Protein AF-A0A8J4RWQ3-F1 (afdb_monomer_lite)

Sequence (118 aa):
MSLGSKLVARYLEGNYSNGRFQFTLKSDGNLVLQTKAYPMENPYVDYWPRPEEFVGSGFQVVFNKSGSINFIARNGSIVKTISSSPVSTQDFYQRALMEYDGVLRYYVYPKSSSGVSL

Secondary structure (DSSP, 8-state):
-BTT-EEEEEEETTEEEEEEEEEEE-TTS-EEEEE-BTTB---EEEEEPPPGGGTTT-EEEEE-TTSEEEEEETTS-EEEEEEE----TTTEEEEEEE-TTS-EEEEEEEPP-S----

Radius of gyration: 16.65 Å; chains: 1; bounding box: 51×17×51 Å

Foldseek 3Di:
DFEADKFFAACAPPGRPGHQWIFHCHNQRFTWIFGRPVPDGDDIDRPGGRDPVLPPQGWDFDCDQQQWTFIAGNVGHTPDTPDGDGDHPVFWDWDWHQYNVRDTDIDTHGDDPPDDDD

pLDDT: mean 86.05, std 13.04, range [41.25, 96.19]

InterPro domains:
  IPR036426 Bulb-type lectin domain superfamily [G3DSA:2.90.10.10] (1-114)

Structure (mmCIF, N/CA/C/O backbone):
data_AF-A0A8J4RWQ3-F1
#
_entry.id   AF-A0A8J4RWQ3-F1
#
loop_
_atom_site.group_PDB
_atom_site.id
_atom_site.type_symbol
_atom_site.label_atom_id
_atom_site.label_alt_id
_atom_site.label_comp_id
_atom_site.label_asym_id
_atom_site.label_entity_id
_atom_site.label_seq_id
_atom_site.pdbx_PDB_ins_code
_atom_site.Cartn_x
_atom_site.Cartn_y
_atom_site.Cartn_z
_atom_site.occupancy
_atom_site.B_iso_or_equiv
_atom_s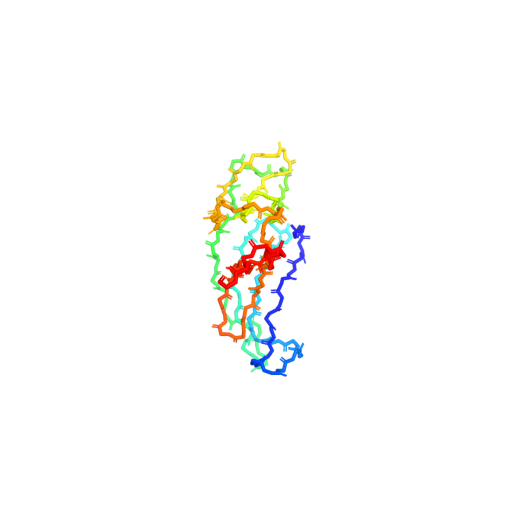ite.auth_seq_id
_atom_site.auth_comp_id
_atom_site.auth_asym_id
_atom_site.auth_atom_id
_atom_site.pdbx_PDB_model_num
ATOM 1 N N . MET A 1 1 ? 1.283 -5.967 0.094 1.00 93.38 1 MET A N 1
ATOM 2 C CA . MET A 1 1 ? 1.656 -6.332 -1.290 1.00 93.38 1 MET A CA 1
ATOM 3 C C . MET A 1 1 ? 3.161 -6.507 -1.363 1.00 93.38 1 MET A C 1
ATOM 5 O O . MET A 1 1 ? 3.880 -5.645 -0.870 1.00 93.38 1 MET A O 1
ATOM 9 N N . SER A 1 2 ? 3.627 -7.608 -1.943 1.00 94.25 2 SER A N 1
ATOM 10 C CA . SER A 1 2 ? 5.044 -7.862 -2.230 1.00 94.25 2 SER A CA 1
ATOM 11 C C . SER A 1 2 ? 5.384 -7.498 -3.681 1.00 94.25 2 SER A C 1
ATOM 13 O O . SER A 1 2 ? 4.488 -7.211 -4.477 1.00 94.25 2 SER A O 1
ATOM 15 N N . LEU A 1 3 ? 6.674 -7.507 -4.030 1.00 93.25 3 LEU A N 1
ATOM 16 C CA . LEU A 1 3 ? 7.138 -7.373 -5.417 1.00 93.25 3 LEU A CA 1
ATOM 17 C C . LEU A 1 3 ? 6.387 -8.332 -6.357 1.00 93.25 3 LEU A C 1
ATOM 19 O O . LEU A 1 3 ? 6.161 -9.492 -6.016 1.00 93.25 3 LEU A O 1
ATOM 23 N N . GLY A 1 4 ? 5.992 -7.832 -7.527 1.00 92.25 4 GLY A N 1
ATOM 24 C CA . GLY A 1 4 ? 5.203 -8.557 -8.529 1.00 92.25 4 GLY A CA 1
ATOM 25 C C . GLY A 1 4 ? 3.701 -8.635 -8.230 1.00 92.25 4 GLY A C 1
ATOM 26 O O . GLY A 1 4 ? 2.940 -9.128 -9.062 1.00 92.25 4 GLY A O 1
ATOM 27 N N . SER A 1 5 ? 3.247 -8.146 -7.071 1.00 94.62 5 SER A N 1
ATOM 28 C CA . SER A 1 5 ? 1.825 -8.145 -6.712 1.00 94.62 5 SER A CA 1
ATOM 29 C C . SER A 1 5 ? 1.090 -6.930 -7.269 1.00 94.62 5 SER A C 1
ATOM 31 O O . SER A 1 5 ? 1.646 -5.837 -7.395 1.00 94.62 5 SER A O 1
ATOM 33 N N . LYS A 1 6 ? -0.214 -7.101 -7.495 1.00 92.88 6 LYS A N 1
ATOM 34 C CA . LYS A 1 6 ? -1.130 -6.036 -7.909 1.00 92.88 6 LYS A CA 1
ATOM 35 C C . LYS A 1 6 ? -2.442 -6.087 -7.137 1.00 92.88 6 LYS A C 1
ATOM 37 O O . LYS A 1 6 ? -2.927 -7.165 -6.802 1.00 92.88 6 LYS A O 1
ATOM 42 N N . LEU A 1 7 ? -3.010 -4.914 -6.894 1.00 93.69 7 LEU A N 1
ATOM 43 C CA . LEU A 1 7 ? -4.379 -4.715 -6.444 1.00 93.69 7 LEU A CA 1
ATOM 44 C C . LEU A 1 7 ? -5.188 -4.241 -7.653 1.00 93.69 7 LEU A C 1
ATOM 46 O O . LEU A 1 7 ? -4.884 -3.197 -8.226 1.00 93.69 7 LEU A O 1
ATOM 50 N N . VAL A 1 8 ? -6.180 -5.024 -8.070 1.00 93.62 8 VAL A N 1
ATOM 51 C CA . VAL A 1 8 ? -6.989 -4.739 -9.263 1.00 93.62 8 VAL A CA 1
ATOM 52 C C . VAL A 1 8 ? -8.326 -4.155 -8.824 1.00 93.62 8 VAL A C 1
ATOM 54 O O . VAL A 1 8 ? -8.969 -4.695 -7.925 1.00 93.62 8 VAL A O 1
ATOM 57 N N . ALA A 1 9 ? -8.730 -3.052 -9.449 1.00 94.38 9 ALA A N 1
ATOM 58 C CA . ALA A 1 9 ? -10.044 -2.464 -9.251 1.00 94.38 9 ALA A CA 1
ATOM 59 C C . ALA A 1 9 ? -11.149 -3.422 -9.700 1.00 94.38 9 ALA A C 1
ATOM 61 O O . ALA A 1 9 ? -10.970 -4.191 -10.647 1.00 94.38 9 ALA A O 1
ATOM 62 N N . ARG A 1 10 ? -12.323 -3.317 -9.079 1.00 94.38 10 ARG A N 1
ATOM 63 C CA . ARG A 1 10 ? -13.556 -3.895 -9.630 1.00 94.38 10 ARG A CA 1
ATOM 64 C C . ARG A 1 10 ? -13.944 -3.185 -10.936 1.00 94.38 10 ARG A C 1
ATOM 66 O O . ARG A 1 10 ? -13.559 -2.036 -11.149 1.00 94.38 10 ARG A O 1
ATOM 73 N N . TYR A 1 11 ? -14.655 -3.865 -11.834 1.00 93.81 11 TYR A N 1
ATOM 74 C CA . TYR A 1 11 ? -14.982 -3.330 -13.162 1.00 93.81 11 TYR A CA 1
ATOM 75 C C . TYR A 1 11 ? -15.956 -2.149 -13.101 1.00 93.81 11 TYR A C 1
ATOM 77 O O . TYR A 1 11 ? -15.745 -1.148 -13.781 1.00 93.81 11 TYR A O 1
ATOM 85 N N . LEU A 1 12 ? -16.986 -2.259 -12.261 1.00 94.12 12 LEU A N 1
ATOM 86 C CA . LEU A 1 12 ? -17.967 -1.214 -11.954 1.00 94.12 12 LEU A CA 1
ATOM 87 C C . LEU A 1 12 ? -18.364 -1.336 -10.478 1.00 94.12 12 LEU A C 1
ATOM 89 O O . LEU A 1 12 ? -18.038 -2.333 -9.833 1.00 94.12 12 LEU A O 1
ATOM 93 N N . GLU A 1 13 ? -19.109 -0.367 -9.950 1.00 93.50 13 GLU A N 1
ATOM 94 C CA . GLU A 1 13 ? -19.548 -0.347 -8.548 1.00 93.50 13 GLU A CA 1
ATOM 95 C C . GLU A 1 13 ? -20.174 -1.677 -8.087 1.00 93.50 13 GLU A C 1
ATOM 97 O O . GLU A 1 13 ? -19.757 -2.234 -7.069 1.00 93.50 13 GLU A O 1
ATOM 102 N N . GLY A 1 14 ? -21.100 -2.231 -8.873 1.00 94.75 14 GLY A N 1
ATOM 103 C CA . GLY A 1 14 ? -21.756 -3.513 -8.594 1.00 94.75 14 GLY A CA 1
ATOM 104 C C . GLY A 1 14 ? -21.130 -4.736 -9.273 1.00 94.75 14 GLY A C 1
ATOM 105 O O . GLY A 1 14 ? -21.641 -5.839 -9.106 1.00 94.75 14 GLY A O 1
ATOM 106 N N . ASN A 1 15 ? -20.053 -4.575 -10.051 1.00 95.06 15 ASN A N 1
ATOM 107 C CA . ASN A 1 15 ? -19.431 -5.675 -10.791 1.00 95.06 15 ASN A CA 1
ATOM 108 C C . ASN A 1 15 ? -18.012 -5.954 -10.284 1.00 95.06 15 ASN A C 1
ATOM 110 O O . ASN A 1 15 ? -17.068 -5.236 -10.615 1.00 95.06 15 ASN A O 1
ATOM 114 N N . TYR A 1 16 ? -17.874 -7.045 -9.530 1.00 92.62 16 TYR A N 1
ATOM 115 C CA . TYR A 1 16 ? -16.630 -7.482 -8.894 1.00 92.62 16 TYR A CA 1
ATOM 116 C C . TYR A 1 16 ? -15.670 -8.245 -9.819 1.00 92.62 16 TYR A C 1
ATOM 118 O O . TYR A 1 16 ? -14.638 -8.726 -9.351 1.00 92.62 16 TYR A O 1
ATOM 126 N N . SER A 1 17 ? -15.959 -8.353 -11.120 1.00 93.75 17 SER A N 1
ATOM 127 C CA . SER A 1 17 ? -14.963 -8.824 -12.083 1.00 93.75 17 SER A CA 1
ATOM 128 C C . SER A 1 17 ? -13.779 -7.856 -12.166 1.00 93.75 17 SER A C 1
ATOM 130 O O . SER A 1 17 ? -13.891 -6.675 -11.833 1.00 93.75 17 SER A O 1
ATOM 132 N N . ASN A 1 18 ? -12.641 -8.341 -12.665 1.00 92.69 18 ASN A N 1
ATOM 133 C CA . ASN A 1 18 ? -11.446 -7.516 -12.837 1.00 92.69 18 ASN A CA 1
ATOM 134 C C . ASN A 1 18 ? -11.724 -6.298 -13.732 1.00 92.69 18 ASN A C 1
ATOM 136 O O . ASN A 1 18 ? -12.183 -6.432 -14.866 1.00 92.69 18 ASN A O 1
ATOM 140 N N . GLY A 1 19 ? -11.413 -5.117 -13.207 1.00 91.88 19 GLY A N 1
ATOM 141 C CA . GLY A 1 19 ? -11.581 -3.834 -13.865 1.00 91.88 19 GLY A CA 1
ATOM 142 C C . GLY A 1 19 ? -10.358 -3.359 -14.637 1.00 91.88 19 GLY A C 1
ATOM 143 O O . GLY A 1 19 ? -9.404 -4.098 -14.905 1.00 91.88 19 GLY A O 1
ATOM 144 N N . ARG A 1 20 ? -10.413 -2.077 -15.005 1.00 90.12 20 ARG A N 1
ATOM 145 C CA . ARG A 1 20 ? -9.403 -1.428 -15.847 1.00 90.12 20 ARG A CA 1
ATOM 146 C C . ARG A 1 20 ? -8.330 -0.692 -15.063 1.00 90.12 20 ARG A C 1
ATOM 148 O O . ARG A 1 20 ? -7.348 -0.306 -15.667 1.00 90.12 20 ARG A O 1
ATOM 155 N N . PHE A 1 21 ? -8.454 -0.523 -13.756 1.00 90.44 21 PHE A N 1
ATOM 156 C CA . PHE A 1 21 ? -7.416 0.135 -12.969 1.00 90.44 21 PHE A CA 1
ATOM 157 C C . PHE A 1 21 ? -6.693 -0.871 -12.086 1.00 90.44 21 PHE A C 1
ATOM 159 O O . PHE A 1 21 ? -7.308 -1.785 -11.536 1.00 90.44 21 PHE A O 1
ATOM 166 N N . GLN A 1 22 ? -5.381 -0.725 -11.955 1.00 91.69 22 GLN A N 1
ATOM 167 C CA . GLN A 1 22 ? -4.594 -1.547 -11.046 1.00 91.69 22 GLN A CA 1
ATOM 168 C C . GLN A 1 22 ? -3.474 -0.740 -10.401 1.00 91.69 22 GLN A C 1
ATOM 170 O O . GLN A 1 22 ? -2.853 0.114 -11.031 1.00 91.69 22 GLN A O 1
ATOM 175 N N . PHE A 1 23 ? -3.213 -1.055 -9.141 1.00 92.38 23 PHE A N 1
ATOM 176 C CA . PHE A 1 23 ? -2.084 -0.556 -8.378 1.00 92.38 23 PHE A CA 1
ATOM 177 C C . PHE A 1 23 ? -1.074 -1.690 -8.232 1.00 92.38 23 PHE A C 1
ATOM 179 O O . PHE A 1 23 ? -1.406 -2.739 -7.677 1.00 92.38 23 PHE A O 1
ATOM 186 N N . THR A 1 24 ? 0.134 -1.520 -8.763 1.00 92.00 24 THR A N 1
ATOM 187 C CA . THR A 1 24 ? 1.095 -2.617 -8.936 1.00 92.00 24 THR A CA 1
ATOM 188 C C . THR A 1 24 ? 2.432 -2.254 -8.323 1.00 92.00 24 THR A C 1
ATOM 190 O O . THR A 1 24 ? 2.999 -1.208 -8.627 1.00 92.00 24 THR A O 1
ATOM 193 N N . LEU A 1 25 ? 2.974 -3.159 -7.513 1.00 94.12 25 LEU A N 1
ATOM 194 C CA . LEU A 1 25 ? 4.375 -3.113 -7.126 1.00 94.12 25 LEU A CA 1
ATOM 195 C C . LEU A 1 25 ? 5.149 -4.015 -8.091 1.00 94.12 25 LEU A C 1
ATOM 197 O O . LEU A 1 25 ? 5.099 -5.240 -7.970 1.00 94.12 25 LEU A O 1
ATOM 201 N N . LYS A 1 26 ? 5.813 -3.419 -9.085 1.00 91.62 26 LYS A N 1
ATOM 202 C CA . LYS A 1 26 ? 6.546 -4.155 -10.125 1.00 91.62 26 LYS A CA 1
ATOM 203 C C . LYS A 1 26 ? 7.729 -4.919 -9.514 1.00 91.62 26 LYS A C 1
ATOM 205 O O . LYS A 1 26 ? 8.208 -4.601 -8.426 1.00 91.62 26 LYS A O 1
ATOM 210 N N . SER A 1 27 ? 8.199 -5.957 -10.205 1.00 91.44 27 SER A N 1
ATOM 211 C CA . SER A 1 27 ? 9.357 -6.762 -9.778 1.00 91.44 27 SER A CA 1
ATOM 212 C C . SER A 1 27 ? 10.642 -5.940 -9.667 1.00 91.44 27 SER A C 1
ATOM 214 O O . SER A 1 27 ? 11.492 -6.237 -8.832 1.00 91.44 27 SER A O 1
ATOM 216 N N . ASP A 1 28 ? 10.750 -4.882 -10.468 1.00 88.69 28 ASP A N 1
ATOM 217 C CA . ASP A 1 28 ? 11.851 -3.924 -10.451 1.00 88.69 28 ASP A CA 1
ATOM 218 C C . ASP A 1 28 ? 11.790 -2.933 -9.275 1.00 88.69 28 ASP A C 1
ATOM 220 O O . ASP A 1 28 ? 12.705 -2.130 -9.143 1.00 88.69 28 ASP A O 1
ATOM 224 N N . GLY A 1 29 ? 10.761 -2.978 -8.421 1.00 91.19 29 GLY A N 1
ATOM 225 C CA . GLY A 1 29 ? 10.613 -2.115 -7.247 1.00 91.19 29 GLY A CA 1
ATOM 226 C C . GLY A 1 29 ? 9.888 -0.790 -7.487 1.00 91.19 29 GLY A C 1
ATOM 227 O O . GLY A 1 29 ? 9.705 -0.039 -6.533 1.00 91.19 29 GLY A O 1
ATOM 228 N N . ASN A 1 30 ? 9.449 -0.500 -8.713 1.00 90.81 30 ASN A N 1
ATOM 229 C CA . ASN A 1 30 ? 8.622 0.675 -8.993 1.00 90.81 30 ASN A CA 1
ATOM 230 C C . ASN A 1 30 ? 7.167 0.433 -8.557 1.00 90.81 30 ASN A C 1
ATOM 232 O O . ASN A 1 30 ? 6.591 -0.630 -8.821 1.00 90.81 30 ASN A O 1
ATOM 236 N N . LEU A 1 31 ? 6.554 1.440 -7.933 1.00 91.69 31 LEU A N 1
ATOM 237 C CA . LEU A 1 31 ? 5.159 1.411 -7.504 1.00 91.69 31 LEU A CA 1
ATOM 238 C C . LEU A 1 31 ? 4.309 2.256 -8.453 1.00 91.69 31 LEU A C 1
ATOM 240 O O . LEU A 1 31 ? 4.482 3.470 -8.555 1.00 91.69 31 LEU A O 1
ATOM 244 N N . VAL A 1 32 ? 3.394 1.610 -9.170 1.00 89.56 32 VAL A N 1
ATOM 245 C CA . VAL A 1 32 ? 2.740 2.207 -10.340 1.00 89.56 32 VAL A CA 1
ATOM 246 C C . VAL A 1 32 ? 1.224 2.132 -10.250 1.00 89.56 32 VAL A C 1
ATOM 248 O O . VAL A 1 32 ? 0.663 1.155 -9.744 1.00 89.56 32 VAL A O 1
ATOM 251 N N . LEU A 1 33 ? 0.563 3.152 -10.793 1.00 8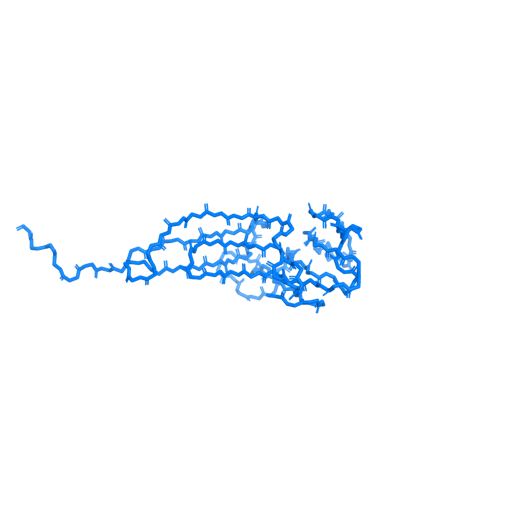8.12 33 LEU A N 1
ATOM 252 C CA . LEU A 1 33 ? -0.868 3.141 -11.056 1.00 88.12 33 LEU A CA 1
ATOM 253 C C . LEU A 1 33 ? -1.064 2.976 -12.561 1.00 88.12 33 LEU A C 1
ATOM 255 O O . LEU A 1 33 ? -0.532 3.742 -13.361 1.00 88.12 33 LEU A O 1
ATOM 259 N N . GLN A 1 34 ? -1.797 1.945 -12.957 1.00 85.00 34 GLN A N 1
ATOM 260 C CA . GLN A 1 34 ? -1.959 1.592 -14.362 1.00 85.00 34 GLN A CA 1
ATOM 261 C C . GLN A 1 34 ? -3.431 1.560 -14.735 1.00 85.00 34 GLN A C 1
ATOM 263 O O . GLN A 1 34 ? -4.256 1.002 -14.004 1.00 85.00 34 GLN A O 1
ATOM 268 N N . THR A 1 35 ? -3.723 2.067 -15.929 1.00 84.56 35 THR A N 1
ATOM 269 C CA . THR A 1 35 ? -4.998 1.823 -16.601 1.00 84.56 35 THR A CA 1
ATOM 270 C C . THR A 1 35 ? -4.789 0.774 -17.693 1.00 84.56 35 THR A C 1
ATOM 272 O O . THR A 1 35 ? -3.954 0.934 -18.577 1.00 84.56 35 THR A O 1
ATOM 275 N N . LYS A 1 36 ? -5.543 -0.320 -17.649 1.00 75.88 36 LYS A N 1
ATOM 276 C CA . LYS A 1 36 ? -5.656 -1.305 -18.721 1.00 75.88 36 LYS A CA 1
ATOM 277 C C . LYS A 1 36 ? -6.568 -0.735 -19.801 1.00 75.88 36 LYS A C 1
ATOM 279 O O . LYS A 1 36 ? -7.792 -0.715 -19.642 1.00 75.88 36 LYS A O 1
ATOM 284 N N . ALA A 1 37 ? -5.989 -0.286 -20.903 1.00 65.56 37 ALA A N 1
ATOM 285 C CA . ALA A 1 37 ? -6.739 0.150 -22.069 1.00 65.56 37 ALA A CA 1
ATOM 286 C C . ALA A 1 37 ? -7.059 -1.056 -22.960 1.00 65.56 37 ALA A C 1
ATOM 288 O O . ALA A 1 37 ? -6.464 -1.205 -24.011 1.00 65.56 37 ALA A O 1
ATOM 289 N N . TYR A 1 38 ? -7.971 -1.948 -22.554 1.00 54.00 38 TYR A N 1
ATOM 290 C CA . TYR A 1 38 ? -8.353 -3.107 -23.383 1.00 54.00 38 TYR A CA 1
ATOM 291 C C . TYR A 1 38 ? -8.573 -2.694 -24.863 1.00 54.00 38 TYR A C 1
ATOM 293 O O . TYR A 1 38 ? -9.396 -1.804 -25.089 1.00 54.00 38 TYR A O 1
ATOM 301 N N . PRO A 1 39 ? -7.862 -3.271 -25.862 1.00 53.59 39 PRO A N 1
ATOM 302 C CA . PRO A 1 39 ? -7.022 -4.476 -25.816 1.00 53.59 39 PRO A CA 1
ATOM 303 C C . PRO A 1 39 ? -5.506 -4.245 -25.594 1.00 53.59 39 PRO A C 1
ATOM 305 O O . PRO A 1 39 ? -4.746 -5.208 -25.606 1.00 53.59 39 PRO A O 1
ATOM 308 N N . MET A 1 40 ? -5.040 -3.012 -25.387 1.00 55.66 40 MET A N 1
ATOM 309 C CA . MET A 1 40 ? -3.635 -2.667 -25.130 1.00 55.66 40 MET A CA 1
ATOM 310 C C . MET A 1 40 ? -3.336 -2.390 -23.642 1.00 55.66 40 MET A C 1
ATOM 312 O O . MET A 1 40 ? -3.994 -1.609 -22.956 1.00 55.66 40 MET A O 1
ATOM 316 N N . GLU A 1 41 ? -2.270 -2.990 -23.116 1.00 54.94 41 GLU A N 1
ATOM 317 C CA . GLU A 1 41 ? -1.735 -2.642 -21.794 1.00 54.94 41 GLU A CA 1
ATOM 318 C C . GLU A 1 41 ? -0.882 -1.361 -21.854 1.00 54.94 41 GLU A C 1
ATOM 320 O O . GLU A 1 41 ? 0.340 -1.424 -21.753 1.00 54.94 41 GLU A O 1
ATOM 325 N N . ASN A 1 42 ? -1.479 -0.179 -22.039 1.00 63.22 42 ASN A N 1
ATOM 326 C CA . ASN A 1 42 ? -0.774 1.081 -21.751 1.00 63.22 42 ASN A CA 1
ATOM 327 C C . ASN A 1 42 ? -1.765 2.245 -21.576 1.00 63.22 42 ASN A C 1
ATOM 329 O O . ASN A 1 42 ? -2.584 2.448 -22.473 1.00 63.22 42 ASN A O 1
ATOM 333 N N . PRO A 1 43 ? -1.778 2.958 -20.429 1.00 57.47 43 PRO A N 1
ATOM 334 C CA . PRO A 1 43 ? -0.738 3.922 -20.048 1.00 57.47 43 PRO A CA 1
ATOM 335 C C . PRO A 1 43 ? -0.290 3.779 -18.575 1.00 57.47 43 PRO A C 1
ATOM 337 O O . PRO A 1 43 ? -1.100 3.864 -17.645 1.00 57.47 43 PRO A O 1
ATOM 340 N N . TYR A 1 44 ? 1.009 3.569 -18.351 1.00 64.12 44 TYR A N 1
ATOM 341 C CA . TYR A 1 44 ? 1.620 3.633 -17.017 1.00 64.12 44 TYR A CA 1
ATOM 342 C C . TYR A 1 44 ? 1.730 5.090 -16.563 1.00 64.12 44 TYR A C 1
ATOM 344 O O . TYR A 1 44 ? 2.297 5.914 -17.278 1.00 64.12 44 TYR A O 1
ATOM 352 N N . VAL A 1 45 ? 1.267 5.398 -15.354 1.00 64.75 45 VAL A N 1
ATOM 353 C CA . VAL A 1 45 ? 1.797 6.536 -14.601 1.00 64.75 45 VAL A CA 1
ATOM 354 C C . VAL A 1 45 ? 2.547 5.938 -13.421 1.00 64.75 45 VAL A C 1
ATOM 356 O O . VAL A 1 45 ? 1.953 5.300 -12.543 1.00 64.75 45 VAL A O 1
ATOM 359 N N . ASP A 1 46 ? 3.872 6.077 -13.429 1.00 62.34 46 ASP A N 1
ATOM 360 C CA . ASP A 1 46 ? 4.679 5.700 -12.275 1.00 62.34 46 ASP A CA 1
ATOM 361 C C . ASP A 1 46 ? 4.275 6.624 -11.122 1.00 62.34 46 ASP A C 1
ATOM 363 O O . ASP A 1 46 ? 4.499 7.832 -11.163 1.00 62.34 46 ASP A O 1
ATOM 367 N N . TYR A 1 47 ? 3.604 6.064 -10.117 1.00 70.12 47 TYR A N 1
ATOM 368 C CA . TYR A 1 47 ? 3.116 6.848 -8.987 1.00 70.12 47 TYR A CA 1
ATOM 369 C C . TYR A 1 47 ? 4.288 7.189 -8.062 1.00 70.12 47 TYR A C 1
ATOM 371 O O . TYR A 1 47 ? 4.420 8.325 -7.613 1.00 70.12 47 TYR A O 1
ATOM 379 N N . TRP A 1 48 ? 5.176 6.212 -7.839 1.00 78.31 48 TRP A N 1
ATOM 380 C CA . TRP A 1 48 ? 6.482 6.422 -7.226 1.00 78.31 48 TRP A CA 1
ATOM 381 C C . TRP A 1 48 ? 7.556 5.562 -7.901 1.00 78.31 48 TRP A C 1
ATOM 383 O O . TRP A 1 48 ? 7.428 4.329 -7.919 1.00 78.31 48 TRP A O 1
ATOM 393 N N . PRO A 1 49 ? 8.632 6.184 -8.420 1.00 83.31 49 PRO A N 1
ATOM 394 C CA . PRO A 1 49 ? 9.764 5.439 -8.942 1.00 83.31 49 PRO A CA 1
ATOM 395 C C . PRO A 1 49 ? 10.445 4.659 -7.816 1.00 83.31 49 PRO A C 1
ATOM 397 O O . PRO A 1 49 ? 10.355 5.020 -6.637 1.00 83.31 49 PRO A O 1
ATOM 400 N N . ARG A 1 50 ? 11.151 3.588 -8.181 1.00 84.81 50 ARG A N 1
ATOM 401 C CA . ARG A 1 50 ? 12.006 2.863 -7.247 1.00 84.81 50 ARG A CA 1
ATOM 402 C C . ARG A 1 50 ? 13.035 3.852 -6.679 1.00 84.81 50 ARG A C 1
ATOM 404 O O . ARG A 1 50 ? 13.821 4.392 -7.456 1.00 84.81 50 ARG A O 1
ATOM 411 N N . PRO A 1 51 ? 13.105 4.033 -5.354 1.00 84.69 51 PRO A N 1
ATOM 412 C CA . PRO A 1 51 ? 14.140 4.857 -4.743 1.00 84.69 51 PRO A CA 1
ATOM 413 C C . PRO A 1 51 ? 15.512 4.173 -4.866 1.00 84.69 51 PRO A C 1
ATOM 415 O O . PRO A 1 51 ? 15.678 3.008 -4.490 1.00 84.69 51 PRO A O 1
ATOM 418 N N . GLU A 1 52 ? 16.497 4.895 -5.401 1.00 85.62 52 GLU A N 1
ATOM 419 C CA . GLU A 1 52 ? 17.847 4.362 -5.639 1.00 85.62 52 GLU A CA 1
ATOM 420 C C . GLU A 1 52 ? 18.579 4.009 -4.337 1.00 85.62 52 GLU A C 1
ATOM 422 O O . GLU A 1 52 ? 19.271 2.996 -4.265 1.00 85.62 52 GLU A O 1
ATOM 427 N N . GLU A 1 53 ? 18.340 4.777 -3.274 1.00 83.50 53 GLU A N 1
ATOM 428 C CA . GLU A 1 53 ? 18.929 4.578 -1.942 1.00 83.50 53 GLU A CA 1
ATOM 429 C C . GLU A 1 53 ? 18.558 3.235 -1.282 1.00 83.50 53 GLU A C 1
ATOM 431 O O . GLU A 1 53 ? 19.249 2.775 -0.377 1.00 83.50 53 GLU A O 1
ATOM 436 N N . PHE A 1 54 ? 17.501 2.568 -1.762 1.00 79.81 54 PHE A N 1
ATOM 437 C CA . PHE A 1 54 ? 17.050 1.263 -1.265 1.00 79.81 54 PHE A CA 1
ATOM 438 C C . PHE A 1 54 ? 17.216 0.132 -2.296 1.00 79.81 54 PHE A C 1
ATOM 440 O O . PHE A 1 54 ? 16.621 -0.943 -2.149 1.00 79.81 54 PHE A O 1
ATOM 447 N N . VAL A 1 55 ? 18.014 0.337 -3.351 1.00 79.00 55 VAL A N 1
ATOM 448 C CA . VAL A 1 55 ? 18.322 -0.713 -4.338 1.00 79.00 55 VAL A CA 1
ATOM 449 C C . VAL A 1 55 ? 18.879 -1.957 -3.636 1.00 79.00 55 VAL A C 1
ATOM 451 O O . VAL A 1 55 ? 19.670 -1.874 -2.703 1.00 79.00 55 VAL A O 1
ATOM 454 N N . GLY A 1 56 ? 18.406 -3.137 -4.047 1.00 76.94 56 GLY A N 1
ATOM 455 C CA . GLY A 1 56 ? 18.787 -4.421 -3.444 1.00 76.94 56 GLY A CA 1
ATOM 456 C C . GLY A 1 56 ? 18.058 -4.770 -2.139 1.00 76.94 56 GLY A C 1
ATOM 457 O O . GLY A 1 56 ? 17.994 -5.945 -1.788 1.00 76.94 56 GLY A O 1
ATOM 458 N N . SER A 1 57 ? 17.415 -3.807 -1.468 1.00 79.25 57 SER A N 1
ATOM 459 C CA . SER A 1 57 ? 16.652 -4.072 -0.234 1.00 79.25 57 SER A CA 1
ATOM 460 C C . SER A 1 57 ? 15.316 -4.775 -0.501 1.00 79.25 57 SER A C 1
ATOM 462 O O . SER A 1 57 ? 14.761 -5.434 0.375 1.00 79.25 57 SER A O 1
ATOM 464 N N . GLY A 1 58 ? 14.782 -4.650 -1.719 1.00 89.38 58 GLY A N 1
ATOM 465 C CA . GLY A 1 58 ? 13.426 -5.078 -2.056 1.00 89.38 58 GLY A CA 1
ATOM 466 C C . GLY A 1 58 ? 12.356 -4.218 -1.375 1.00 89.38 58 GLY A C 1
ATOM 467 O O . GLY A 1 58 ? 12.628 -3.480 -0.429 1.00 89.38 58 GLY A O 1
ATOM 468 N N . PHE A 1 59 ? 11.113 -4.326 -1.849 1.00 94.06 59 PHE A N 1
ATOM 469 C CA . PHE A 1 59 ? 10.047 -3.404 -1.454 1.00 94.06 59 PHE A CA 1
ATOM 470 C C . PHE A 1 59 ? 8.723 -4.097 -1.155 1.00 94.06 59 PHE A C 1
ATOM 472 O O . PHE A 1 59 ? 8.453 -5.203 -1.641 1.00 94.06 59 PHE A O 1
ATOM 479 N N . GLN A 1 60 ? 7.893 -3.429 -0.355 1.00 95.62 60 GLN A N 1
ATOM 480 C CA . GLN A 1 60 ? 6.540 -3.854 -0.013 1.00 95.62 60 GLN A CA 1
ATOM 481 C C . GLN A 1 60 ? 5.615 -2.645 0.165 1.00 95.62 60 GLN A C 1
ATOM 483 O O . GLN A 1 60 ? 6.046 -1.573 0.580 1.00 95.62 60 GLN A O 1
ATOM 488 N N . VAL A 1 61 ? 4.321 -2.839 -0.093 1.00 95.56 61 VAL A N 1
ATOM 489 C CA . VAL A 1 61 ? 3.269 -1.927 0.384 1.00 95.56 61 VAL A CA 1
ATOM 490 C C . VAL A 1 61 ? 2.546 -2.593 1.546 1.00 95.56 61 VAL A C 1
ATOM 492 O O . VAL A 1 61 ? 2.023 -3.702 1.393 1.00 95.56 61 VAL A O 1
ATOM 495 N N . VAL A 1 62 ? 2.508 -1.931 2.696 1.00 96.19 62 VAL A N 1
ATOM 496 C CA . VAL A 1 62 ? 1.926 -2.447 3.936 1.00 96.19 62 VAL A CA 1
ATOM 497 C C . VAL A 1 62 ? 0.786 -1.543 4.374 1.00 96.19 62 VAL A C 1
ATOM 499 O O . VAL A 1 62 ? 0.975 -0.344 4.544 1.00 96.19 62 VAL A O 1
ATOM 502 N N . PHE A 1 63 ? -0.385 -2.138 4.593 1.00 94.94 63 PHE A N 1
ATOM 503 C CA . PHE A 1 63 ? -1.467 -1.517 5.344 1.00 94.94 63 PHE A CA 1
ATOM 504 C C . PHE A 1 63 ? -1.421 -2.065 6.772 1.00 94.94 63 PHE A C 1
ATOM 506 O O . PHE A 1 63 ? -1.551 -3.275 6.963 1.00 94.94 63 PHE A O 1
ATOM 513 N N . ASN A 1 64 ? -1.137 -1.209 7.755 1.00 90.50 64 ASN A N 1
ATOM 514 C CA . ASN A 1 64 ? -0.903 -1.630 9.139 1.00 90.50 64 ASN A CA 1
ATOM 515 C C . ASN A 1 64 ? -2.074 -1.272 10.075 1.00 90.50 64 ASN A C 1
ATOM 517 O O . ASN A 1 64 ? -2.974 -0.514 9.723 1.00 90.50 64 ASN A O 1
ATOM 521 N N . LYS A 1 65 ? -2.039 -1.811 11.304 1.00 89.56 65 LYS A N 1
ATOM 522 C CA . LYS A 1 65 ? -3.077 -1.601 12.333 1.00 89.56 65 LYS A CA 1
ATOM 523 C C . LYS A 1 65 ? -3.194 -0.152 12.826 1.00 89.56 65 LYS A C 1
ATOM 525 O O . LYS A 1 65 ? -4.148 0.159 13.529 1.00 89.56 65 LYS A O 1
ATOM 530 N N . SER A 1 66 ? -2.241 0.711 12.487 1.00 89.62 66 SER A N 1
ATOM 531 C CA . SER A 1 66 ? -2.276 2.135 12.827 1.00 89.62 66 SER A CA 1
ATOM 532 C C . SER A 1 66 ? -3.066 2.960 11.808 1.00 89.62 66 SER A C 1
ATOM 534 O O . SER A 1 66 ? -3.112 4.175 11.941 1.00 89.62 66 SER A O 1
ATOM 536 N N . GLY A 1 67 ? -3.672 2.335 10.790 1.00 92.19 67 GLY A N 1
ATOM 537 C CA . GLY A 1 67 ? -4.427 3.050 9.761 1.00 92.19 67 GLY A CA 1
ATOM 538 C C . GLY A 1 67 ? -3.534 3.746 8.731 1.00 92.19 67 GLY A C 1
ATOM 539 O O . GLY A 1 67 ? -3.940 4.739 8.127 1.00 92.19 67 GLY A O 1
ATOM 540 N N . SER A 1 68 ? -2.309 3.249 8.534 1.00 94.25 68 SER A N 1
ATOM 541 C CA . SER A 1 68 ? -1.3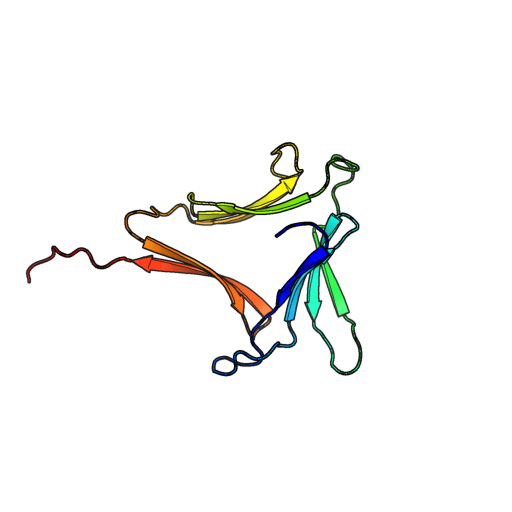66 3.791 7.553 1.00 94.25 68 SER A CA 1
ATOM 542 C C . SER A 1 68 ? -1.093 2.792 6.433 1.00 94.25 68 SER A C 1
ATOM 544 O O . SER A 1 68 ? -0.836 1.609 6.676 1.00 94.25 68 SER A O 1
ATOM 546 N N . ILE A 1 69 ? -1.108 3.292 5.199 1.00 95.19 69 ILE A N 1
ATOM 547 C CA . ILE A 1 69 ? -0.666 2.586 3.997 1.00 95.19 69 ILE A CA 1
ATOM 548 C C . ILE A 1 69 ? 0.720 3.125 3.645 1.00 95.19 69 ILE A C 1
ATOM 550 O O . ILE A 1 69 ? 0.861 4.284 3.252 1.00 95.19 69 ILE A O 1
ATOM 554 N N . ASN A 1 70 ? 1.741 2.285 3.781 1.00 95.56 70 ASN A N 1
ATOM 555 C CA . ASN A 1 70 ? 3.137 2.664 3.596 1.00 95.56 70 ASN A CA 1
ATOM 556 C C . ASN A 1 70 ? 3.775 1.864 2.467 1.00 95.56 70 ASN A C 1
ATOM 558 O O . ASN A 1 70 ? 3.611 0.647 2.389 1.00 95.56 70 ASN A O 1
ATOM 562 N N . PHE A 1 71 ? 4.554 2.545 1.638 1.00 94.81 71 PHE A N 1
ATOM 563 C CA . PHE A 1 71 ? 5.566 1.938 0.791 1.00 94.81 71 PHE A CA 1
ATOM 564 C C . PHE A 1 71 ? 6.874 1.861 1.583 1.00 94.81 71 PHE A C 1
ATOM 566 O O . PHE A 1 71 ? 7.378 2.882 2.057 1.00 94.81 71 PHE A O 1
ATOM 573 N N . ILE A 1 72 ? 7.390 0.649 1.773 1.00 94.62 72 ILE 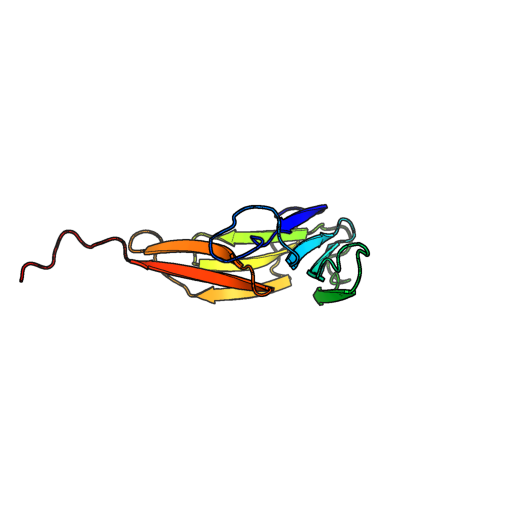A N 1
ATOM 574 C CA . ILE A 1 72 ? 8.540 0.369 2.637 1.00 94.62 72 ILE A CA 1
ATOM 575 C C . ILE A 1 72 ? 9.601 -0.452 1.903 1.00 94.62 72 ILE A C 1
ATOM 577 O O . ILE A 1 72 ? 9.285 -1.263 1.025 1.00 94.62 72 ILE A O 1
ATOM 581 N N . ALA A 1 73 ? 10.853 -0.283 2.314 1.00 93.94 73 ALA A N 1
ATOM 582 C CA . ALA A 1 73 ? 11.922 -1.227 2.018 1.00 93.94 73 ALA A CA 1
ATOM 583 C C . ALA A 1 73 ? 11.848 -2.421 2.991 1.00 93.94 73 ALA A C 1
ATOM 585 O O . ALA A 1 73 ? 11.316 -2.300 4.098 1.00 93.94 73 ALA A O 1
ATOM 586 N N . ARG A 1 74 ? 12.366 -3.602 2.612 1.00 91.44 74 ARG A N 1
ATOM 587 C CA . ARG A 1 74 ? 12.268 -4.801 3.482 1.00 91.44 74 ARG A CA 1
ATOM 588 C C . ARG A 1 74 ? 13.031 -4.684 4.801 1.00 91.44 74 ARG A C 1
ATOM 590 O O . ARG A 1 74 ? 12.720 -5.419 5.730 1.00 91.44 74 ARG A O 1
ATOM 597 N N . ASN A 1 75 ? 13.999 -3.777 4.890 1.00 89.88 75 ASN A N 1
ATOM 598 C CA . ASN A 1 75 ? 14.691 -3.458 6.141 1.00 89.88 75 ASN A CA 1
ATOM 599 C C . ASN A 1 75 ? 13.808 -2.669 7.136 1.00 89.88 75 ASN A C 1
ATOM 601 O O . ASN A 1 75 ? 14.267 -2.347 8.226 1.00 89.88 75 ASN A O 1
ATOM 605 N N . GLY A 1 76 ? 12.557 -2.357 6.774 1.00 90.69 76 GLY A N 1
ATOM 606 C CA . GLY A 1 76 ? 11.592 -1.652 7.615 1.00 90.69 76 GLY A CA 1
ATOM 607 C C . GLY A 1 76 ? 11.582 -0.136 7.425 1.00 90.69 76 GLY A C 1
ATOM 608 O O . GLY A 1 76 ? 10.690 0.525 7.957 1.00 90.69 76 GLY A O 1
ATOM 609 N N . SER A 1 77 ? 12.514 0.426 6.649 1.00 92.38 77 SER A N 1
ATOM 610 C CA . SER A 1 77 ? 12.530 1.857 6.344 1.00 92.38 77 SER A CA 1
ATOM 611 C C . SER A 1 77 ? 11.284 2.258 5.555 1.00 92.38 77 SER A C 1
ATOM 613 O O . SER A 1 77 ? 10.934 1.641 4.543 1.00 92.38 77 SER A O 1
ATOM 615 N N . ILE A 1 78 ? 10.618 3.320 6.010 1.00 92.94 78 ILE A N 1
ATOM 616 C CA . ILE A 1 78 ? 9.503 3.922 5.281 1.00 92.94 78 ILE A CA 1
ATOM 617 C C . ILE A 1 78 ? 10.084 4.744 4.136 1.00 92.94 78 ILE A C 1
ATOM 619 O O . ILE A 1 78 ? 10.741 5.752 4.368 1.00 92.94 78 ILE A O 1
ATOM 623 N N . VAL A 1 79 ? 9.799 4.322 2.906 1.00 92.31 79 VAL A N 1
ATOM 624 C CA . VAL A 1 79 ? 10.111 5.096 1.700 1.00 92.31 79 VAL A CA 1
ATOM 625 C C . VAL A 1 79 ? 9.092 6.220 1.551 1.00 92.31 79 VAL A C 1
ATOM 627 O O . VAL A 1 79 ? 9.435 7.374 1.306 1.00 92.31 79 VAL A O 1
ATOM 630 N N . LYS A 1 80 ? 7.803 5.879 1.687 1.00 91.44 80 LYS A N 1
ATOM 631 C CA . LYS A 1 80 ? 6.705 6.833 1.537 1.00 91.44 80 LYS A CA 1
ATOM 632 C C . LYS A 1 80 ? 5.457 6.390 2.287 1.00 91.44 80 LYS A C 1
ATOM 634 O O . LYS A 1 80 ? 4.998 5.259 2.139 1.00 91.44 80 LYS A O 1
ATOM 639 N N . THR A 1 81 ? 4.836 7.324 2.994 1.00 93.31 81 THR A N 1
ATOM 640 C CA . THR A 1 81 ? 3.458 7.178 3.476 1.00 93.31 81 THR A CA 1
ATOM 641 C C . THR A 1 81 ? 2.497 7.564 2.353 1.00 93.31 81 THR A C 1
ATOM 643 O O . THR A 1 81 ? 2.495 8.711 1.909 1.00 93.31 81 THR A O 1
ATOM 646 N N . ILE A 1 82 ? 1.707 6.604 1.869 1.00 91.69 82 ILE A N 1
ATOM 647 C CA . ILE A 1 82 ? 0.737 6.791 0.774 1.00 91.69 82 ILE A CA 1
ATOM 648 C C . ILE A 1 82 ? -0.543 7.426 1.315 1.00 91.69 82 ILE A C 1
ATOM 650 O O . ILE A 1 82 ? -1.099 8.344 0.722 1.00 91.69 82 ILE A O 1
ATOM 654 N N . SER A 1 83 ? -1.007 6.924 2.456 1.00 91.44 83 SER A N 1
ATOM 655 C CA . SER A 1 83 ? -2.163 7.442 3.176 1.00 91.44 83 SER A CA 1
ATOM 656 C C . SER A 1 83 ? -1.995 7.137 4.658 1.00 91.44 83 SER A C 1
ATOM 658 O O . SER A 1 83 ? -1.435 6.101 5.022 1.00 91.44 83 SER A O 1
ATOM 660 N N . SER A 1 84 ? -2.470 8.034 5.514 1.00 91.69 84 SER A N 1
ATOM 661 C CA . SER A 1 84 ? -2.511 7.809 6.952 1.00 91.69 84 SER A CA 1
ATOM 662 C C . SER A 1 84 ? -3.740 8.481 7.536 1.00 91.69 84 SER A C 1
ATOM 664 O O . SER A 1 84 ? -3.922 9.687 7.384 1.00 91.69 84 SER A O 1
ATOM 666 N N . SER A 1 85 ? -4.573 7.698 8.209 1.00 89.50 85 SER A N 1
ATOM 667 C CA . SER A 1 85 ? -5.621 8.210 9.084 1.00 89.50 85 SER A CA 1
ATOM 668 C C . SER A 1 85 ? -5.610 7.344 10.340 1.00 89.50 85 SER A C 1
ATOM 670 O O . SER A 1 85 ? -6.098 6.207 10.300 1.00 89.50 85 SER A O 1
ATOM 672 N N . PRO A 1 86 ? -4.960 7.820 11.419 1.00 89.00 86 PRO A N 1
ATOM 673 C CA . PRO A 1 86 ? -4.794 7.036 12.625 1.00 89.00 86 PRO A CA 1
ATOM 674 C C . PRO A 1 86 ? -6.140 6.887 13.320 1.00 89.00 86 PRO A C 1
ATOM 676 O O . PRO A 1 86 ? -6.672 7.831 13.899 1.00 89.00 86 PRO A O 1
ATOM 679 N N . VAL A 1 87 ? -6.684 5.678 13.256 1.00 89.88 87 VAL A N 1
ATOM 680 C CA . VAL A 1 87 ? -7.919 5.297 13.937 1.00 89.88 87 VAL A CA 1
ATOM 681 C C . VAL A 1 87 ? -7.740 3.948 14.614 1.00 89.88 87 VAL A C 1
ATOM 683 O O . VAL A 1 87 ? -7.019 3.065 14.140 1.00 89.88 87 VAL A O 1
ATOM 686 N N . SER A 1 88 ? -8.407 3.795 15.752 1.00 87.06 88 SER A N 1
ATOM 687 C CA . SER A 1 88 ? -8.372 2.579 16.553 1.00 87.06 88 SER A CA 1
ATOM 688 C C . SER A 1 88 ? -8.972 1.401 15.783 1.00 87.06 88 SER A C 1
ATOM 690 O O . SER A 1 88 ? -10.105 1.455 15.308 1.00 87.06 88 SER A O 1
ATOM 692 N N . THR A 1 89 ? -8.230 0.298 15.680 1.00 90.88 89 THR A N 1
ATOM 693 C CA . THR A 1 89 ? -8.779 -0.968 15.157 1.00 90.88 89 THR A CA 1
ATOM 694 C C . THR A 1 89 ? -9.725 -1.646 16.148 1.00 90.88 89 THR A C 1
ATOM 696 O O . THR A 1 89 ? -10.426 -2.586 15.768 1.00 90.88 89 THR A O 1
ATOM 699 N N . GLN A 1 90 ? -9.771 -1.188 17.405 1.00 90.88 90 GLN A N 1
ATOM 700 C CA . GLN A 1 90 ? -10.760 -1.628 18.386 1.00 90.88 90 GLN A CA 1
ATOM 701 C C . GLN A 1 90 ? -12.133 -1.065 18.022 1.00 90.88 90 GLN A C 1
ATOM 703 O O . GLN A 1 90 ? -13.073 -1.846 17.875 1.00 90.88 90 GLN A O 1
ATOM 708 N N . ASP A 1 91 ? -12.200 0.237 17.746 1.00 90.69 91 ASP A N 1
ATOM 709 C CA . ASP A 1 91 ? -13.457 0.974 17.567 1.00 90.69 91 ASP A CA 1
ATOM 710 C C . ASP A 1 91 ? -13.923 1.036 16.110 1.00 90.69 91 ASP A C 1
ATOM 712 O O . ASP A 1 91 ? -15.096 1.280 15.849 1.00 90.69 91 ASP A O 1
ATOM 716 N N . PHE A 1 92 ? -13.033 0.780 15.143 1.00 93.12 92 PHE A N 1
ATOM 717 C CA . PHE A 1 92 ? -13.351 0.886 13.720 1.00 93.12 92 PHE A CA 1
ATOM 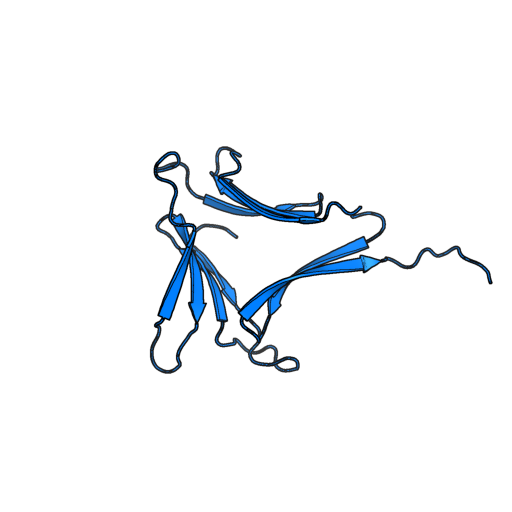718 C C . PHE A 1 92 ? -12.970 -0.369 12.931 1.00 93.12 92 PHE A C 1
ATOM 720 O O . PHE A 1 92 ? -11.909 -0.969 13.124 1.00 93.12 92 PHE A O 1
ATOM 727 N N . TYR A 1 93 ? -13.833 -0.747 11.989 1.00 93.06 93 TYR A N 1
ATOM 728 C CA . TYR A 1 93 ? -13.458 -1.560 10.841 1.00 93.06 93 TYR A CA 1
ATOM 729 C C . TYR A 1 93 ? -12.708 -0.693 9.831 1.00 93.06 93 TYR A C 1
ATOM 731 O O . TYR A 1 93 ? -13.077 0.451 9.568 1.00 93.06 93 TYR A O 1
ATOM 739 N N . GLN A 1 94 ? -11.656 -1.258 9.249 1.00 93.56 94 GLN A N 1
ATOM 740 C CA . GLN A 1 94 ? -10.769 -0.562 8.328 1.00 93.56 94 GLN A CA 1
ATOM 741 C C . GLN A 1 94 ? -10.579 -1.399 7.065 1.00 93.56 94 GLN A C 1
ATOM 743 O O . GLN A 1 94 ? -10.355 -2.609 7.145 1.00 93.56 94 GLN A O 1
ATOM 748 N N . ARG A 1 95 ? -10.661 -0.767 5.892 1.00 93.19 95 ARG A N 1
ATOM 749 C CA . ARG A 1 95 ? -10.494 -1.445 4.600 1.00 93.19 95 ARG A CA 1
ATOM 750 C C . ARG A 1 95 ? -9.841 -0.517 3.586 1.00 93.19 95 ARG A C 1
ATOM 752 O O . ARG A 1 95 ? -10.336 0.577 3.352 1.00 93.19 95 ARG A O 1
ATOM 759 N N . ALA A 1 96 ? -8.783 -0.985 2.934 1.00 93.31 96 ALA A N 1
ATOM 760 C CA . ALA A 1 96 ? -8.187 -0.311 1.785 1.00 93.31 96 ALA A CA 1
ATOM 761 C C . ALA A 1 96 ? -8.484 -1.103 0.506 1.00 93.31 96 ALA A C 1
ATOM 763 O O . ALA A 1 96 ? -8.286 -2.321 0.481 1.00 93.31 96 ALA A O 1
ATOM 764 N N . LEU A 1 97 ? -8.958 -0.435 -0.546 1.00 93.81 97 LEU A N 1
ATOM 765 C CA . LEU A 1 97 ? -9.152 -1.055 -1.855 1.00 93.81 97 LEU A CA 1
ATOM 766 C C . LEU A 1 97 ? -8.957 -0.076 -3.009 1.00 93.81 97 LEU A C 1
ATOM 768 O O . LEU A 1 97 ? -9.142 1.130 -2.869 1.00 93.81 97 LEU A O 1
ATOM 772 N N . MET A 1 98 ? -8.601 -0.635 -4.160 1.00 93.44 98 MET A N 1
ATOM 773 C CA . MET A 1 98 ? -8.598 0.068 -5.431 1.00 93.44 98 MET A CA 1
ATOM 774 C C . MET A 1 98 ? -10.020 0.070 -5.993 1.00 93.44 98 MET A C 1
ATOM 776 O O . MET A 1 98 ? -10.608 -0.995 -6.191 1.00 93.44 98 MET A O 1
ATOM 780 N N . GLU A 1 99 ? -10.577 1.249 -6.229 1.00 94.81 99 GLU A N 1
ATOM 781 C CA . GLU A 1 99 ? -11.958 1.405 -6.677 1.00 94.81 99 GLU A CA 1
ATOM 782 C C . GLU A 1 99 ? -12.096 1.475 -8.198 1.00 94.81 99 GLU A C 1
ATOM 784 O O . GLU A 1 99 ? -11.124 1.693 -8.925 1.00 94.81 99 GLU A O 1
ATOM 789 N N . TYR A 1 100 ? -13.322 1.250 -8.682 1.00 93.94 100 TYR A N 1
ATOM 790 C CA . TYR A 1 100 ? -13.633 1.141 -10.117 1.00 93.94 100 TYR A CA 1
ATOM 791 C C . TYR A 1 100 ? -13.338 2.409 -10.922 1.00 93.94 100 TYR A C 1
ATOM 793 O O . TYR A 1 100 ? -13.212 2.342 -12.141 1.00 93.94 100 TYR A O 1
ATOM 801 N N . ASP A 1 101 ? -13.230 3.549 -10.248 1.00 92.25 101 ASP A N 1
ATOM 802 C CA . ASP A 1 101 ? -12.900 4.854 -10.813 1.00 92.25 101 ASP A CA 1
ATOM 803 C C . ASP A 1 101 ? -11.395 5.162 -10.795 1.00 92.25 101 ASP 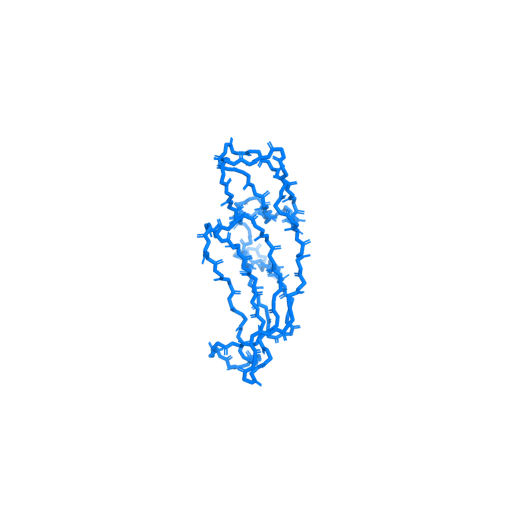A C 1
ATOM 805 O O . ASP A 1 101 ? -10.982 6.249 -11.189 1.00 92.25 101 ASP A O 1
ATOM 809 N N . GLY A 1 102 ? -10.565 4.216 -10.353 1.00 90.19 102 GLY A N 1
ATOM 810 C CA . GLY A 1 102 ? -9.116 4.371 -10.364 1.00 90.19 102 GLY A CA 1
ATOM 811 C C . GLY A 1 102 ? -8.525 4.970 -9.090 1.00 90.19 102 GLY A C 1
ATOM 812 O O . GLY A 1 102 ? -7.342 5.304 -9.080 1.00 90.19 102 GLY A O 1
ATOM 813 N N . VAL A 1 103 ? -9.300 5.090 -8.008 1.00 91.06 103 VAL A N 1
ATOM 814 C CA . VAL A 1 103 ? -8.816 5.666 -6.745 1.00 91.06 103 VAL A CA 1
ATOM 815 C C . VAL A 1 103 ? -8.541 4.574 -5.709 1.00 91.06 103 VAL A C 1
ATOM 817 O O . VAL A 1 103 ? -9.409 3.757 -5.398 1.00 91.06 103 VAL A O 1
ATOM 820 N N . LEU A 1 104 ? -7.346 4.583 -5.110 1.00 91.44 104 LEU A N 1
ATOM 821 C CA . LEU A 1 104 ? -7.072 3.816 -3.893 1.00 91.44 104 LEU A CA 1
ATOM 822 C C . LEU A 1 104 ? -7.767 4.506 -2.713 1.00 91.44 104 LEU A C 1
ATOM 824 O O . LEU A 1 104 ? -7.349 5.583 -2.290 1.00 91.44 104 LEU A O 1
ATOM 828 N N . ARG A 1 105 ? -8.823 3.893 -2.175 1.00 92.75 105 ARG A N 1
ATOM 829 C CA . ARG A 1 105 ? -9.572 4.427 -1.032 1.00 92.75 105 ARG A CA 1
ATOM 830 C C . ARG A 1 105 ? -9.304 3.639 0.236 1.00 92.75 105 ARG A C 1
ATOM 832 O O . ARG A 1 105 ? -9.268 2.408 0.230 1.00 92.75 105 ARG A O 1
ATOM 839 N N . TYR A 1 106 ? -9.172 4.381 1.328 1.00 93.88 106 TYR A N 1
ATOM 840 C CA . TYR A 1 106 ? -9.136 3.868 2.687 1.00 93.88 106 TYR A CA 1
ATOM 841 C C . TYR A 1 106 ? -10.459 4.217 3.379 1.00 93.88 106 TYR A C 1
ATOM 843 O O . TYR A 1 106 ? -10.760 5.383 3.614 1.00 93.88 106 TYR A O 1
ATOM 851 N N . TYR A 1 107 ? -11.255 3.191 3.669 1.00 93.31 107 TYR A N 1
ATOM 852 C CA . TYR A 1 107 ? -12.525 3.284 4.373 1.00 93.31 107 TYR A CA 1
ATOM 853 C C . TYR A 1 107 ? -12.345 2.978 5.857 1.00 93.31 107 TYR A C 1
ATOM 855 O O . TYR A 1 107 ? -11.700 1.992 6.229 1.00 93.31 107 TYR A O 1
ATOM 863 N N . VAL A 1 108 ? -12.993 3.796 6.681 1.00 93.31 108 VAL A N 1
ATOM 864 C CA . VAL A 1 108 ? -13.087 3.650 8.132 1.00 93.31 108 VAL A CA 1
ATOM 865 C C . VAL A 1 108 ? -14.566 3.623 8.489 1.00 93.31 108 VAL A C 1
ATOM 867 O O . VAL A 1 108 ? -15.302 4.540 8.130 1.00 93.31 108 VAL A O 1
ATOM 870 N N . TYR A 1 109 ? -15.011 2.568 9.166 1.00 93.31 109 TYR A N 1
ATOM 871 C CA . TYR A 1 109 ? -16.406 2.402 9.564 1.00 93.31 109 TYR A CA 1
ATOM 872 C C . TYR A 1 109 ? -16.487 2.054 11.053 1.00 93.31 109 TYR A C 1
ATOM 874 O O . TYR A 1 109 ? -15.820 1.104 11.472 1.00 93.31 109 TYR A O 1
ATOM 882 N N . PRO A 1 110 ? -17.250 2.799 11.873 1.00 92.88 110 PRO A N 1
ATOM 883 C CA . PRO A 1 110 ? -17.343 2.531 13.302 1.00 92.88 110 PRO A CA 1
ATOM 884 C C . PRO A 1 110 ? -17.942 1.148 13.539 1.00 92.88 110 PRO A C 1
ATOM 886 O O . PRO A 1 110 ? -18.931 0.761 12.918 1.00 92.88 110 PRO A O 1
ATOM 889 N N . LYS A 1 111 ? -17.355 0.392 14.462 1.00 92.62 111 LYS A N 1
ATOM 890 C CA . LYS A 1 111 ? -18.057 -0.740 15.058 1.00 92.62 111 LYS A CA 1
ATOM 891 C C . LYS A 1 111 ? -19.115 -0.128 15.960 1.00 92.62 111 LYS A C 1
ATOM 893 O O . LYS A 1 111 ? -18.789 0.764 16.739 1.00 92.62 111 LYS A O 1
ATOM 898 N N . SER A 1 112 ? -20.371 -0.549 15.834 1.00 83.31 112 SER A N 1
ATOM 899 C CA . SER A 1 112 ? -21.416 -0.086 16.742 1.00 83.31 112 SER A CA 1
ATOM 900 C C . SER A 1 112 ? -20.921 -0.241 18.177 1.00 83.31 112 SER A C 1
ATOM 902 O O . SER A 1 112 ? -20.592 -1.351 18.599 1.00 83.31 112 SER A O 1
ATOM 904 N N . SER A 1 113 ? -20.862 0.859 18.926 1.00 64.81 113 SER A N 1
ATOM 905 C CA . SER A 1 113 ? -20.858 0.750 20.371 1.00 64.81 113 SER A CA 1
ATOM 906 C C . SER A 1 113 ? -22.213 0.154 20.728 1.00 64.81 113 SER A C 1
ATOM 908 O O . SER A 1 113 ? -23.258 0.786 20.587 1.00 64.81 113 SER A O 1
ATOM 910 N N . SER A 1 114 ? -22.241 -1.099 21.162 1.00 54.50 114 SER A N 1
ATOM 911 C CA . SER A 1 114 ? -23.321 -1.537 22.036 1.00 54.50 114 SER A CA 1
ATOM 912 C C . SER A 1 114 ? -23.229 -0.675 23.299 1.00 54.50 114 SER A C 1
ATOM 914 O O . SER A 1 114 ? -22.488 -1.015 24.219 1.00 54.50 114 SER A O 1
ATOM 916 N N . GLY A 1 115 ? -23.883 0.491 23.289 1.00 50.62 115 GLY A N 1
ATOM 917 C CA . GLY A 1 115 ? -23.886 1.421 24.415 1.00 50.62 115 GLY A CA 1
ATOM 918 C C . GLY A 1 115 ? -24.017 2.899 24.053 1.00 50.62 115 GLY A C 1
ATOM 919 O O . GLY A 1 115 ? -23.185 3.691 24.475 1.00 50.62 115 GLY A O 1
ATOM 920 N N . VAL A 1 116 ? -25.069 3.286 23.332 1.00 46.47 116 VAL A N 1
ATOM 921 C CA . VAL A 1 116 ? -25.762 4.549 23.626 1.00 46.47 116 VAL A CA 1
ATOM 922 C C . VAL A 1 116 ? -27.247 4.204 23.674 1.00 46.47 116 VAL A C 1
ATOM 924 O O . VAL A 1 116 ? -27.870 3.981 22.637 1.00 46.47 116 VAL A O 1
ATOM 927 N N . SER A 1 117 ? -27.777 4.048 24.890 1.00 41.47 117 SER A N 1
ATOM 928 C CA . SER A 1 117 ? -29.221 4.139 25.110 1.00 41.47 117 SER A CA 1
ATOM 929 C C . SER A 1 117 ? -29.685 5.537 24.712 1.00 41.47 117 SER A C 1
ATOM 931 O O . SER A 1 117 ? -28.959 6.504 24.945 1.00 41.47 117 SER A O 1
ATOM 933 N N . LEU A 1 118 ? -30.870 5.573 24.098 1.00 41.25 118 LEU A N 1
ATOM 934 C CA . LEU A 1 118 ? -31.644 6.759 23.722 1.00 41.25 118 LEU A CA 1
ATOM 935 C C . LEU A 1 118 ? -31.695 7.828 24.820 1.00 41.25 118 LEU A C 1
ATOM 937 O O . LEU A 1 118 ? -31.817 7.439 26.005 1.00 41.25 118 LEU A O 1
#

Organism: NCBI:txid60419